Protein AF-A0A966W1W7-F1 (afdb_monomer_lite)

Foldseek 3Di:
DFDADPVPRDTDDDDDQDPADWQEKDDQQPAQWIWTWGQQQKIFIPGLQDSPDTLDIDHDNPGGFNYWDADNNRQWIWTHDPPRDIDIDGCNVRHDDDPDRDRPPDD

Secondary structure (DSSP, 8-state):
-EEE-TTT--EEEE----SS-EEEEEE-SSSSEEEEEETTS-EEEEETTB-SS-SEEE----S-EEEEEE-TTSSEEEEEETTS-EEEEE-TT--PPPTTSPP----

Radius of gyration: 13.92 Å; chains: 1; bounding box: 42×23×29 Å

pLDDT: mean 82.95, std 14.85, range [37.34, 97.5]

Sequence (107 aa):
MYVLRANDFSTGWVFRAHEADVGAVAFHPTQPIIATASVDGSVKLWTYRDLRRPLATFLGLGGAPVTLSFNPNGTLLFVDGQERTTRVFDVAHVRAPAAGAKPLDGR

Structure (mmCIF, N/CA/C/O backbone):
data_AF-A0A966W1W7-F1
#
_entry.id   AF-A0A966W1W7-F1
#
loop_
_atom_site.group_PDB
_atom_site.id
_atom_site.type_symbol
_atom_site.label_atom_id
_atom_site.label_alt_id
_atom_site.label_comp_id
_atom_site.label_asym_id
_atom_site.label_entity_id
_atom_site.label_seq_id
_atom_site.pdbx_PDB_ins_code
_atom_site.Cartn_x
_atom_site.Cartn_y
_atom_site.Cartn_z
_atom_site.occupancy
_atom_site.B_iso_or_equiv
_atom_site.auth_seq_id
_atom_site.auth_comp_id
_atom_site.auth_asym_id
_atom_site.auth_atom_id
_atom_site.pdbx_PDB_model_num
ATOM 1 N N . MET A 1 1 ? -8.699 -0.544 -9.704 1.00 61.94 1 MET A N 1
ATOM 2 C CA . MET A 1 1 ? -8.663 -1.426 -8.516 1.00 61.94 1 MET A CA 1
ATOM 3 C C . MET A 1 1 ? -10.095 -1.714 -8.090 1.00 61.94 1 MET A C 1
ATOM 5 O O . MET A 1 1 ? -10.897 -0.785 -8.101 1.00 61.94 1 MET A O 1
ATOM 9 N N . TYR A 1 2 ? -10.396 -2.963 -7.732 1.00 60.28 2 TYR A N 1
ATOM 10 C CA . TYR A 1 2 ? -11.699 -3.387 -7.212 1.00 60.28 2 TYR A CA 1
ATOM 11 C C . TYR A 1 2 ? -11.507 -3.918 -5.789 1.00 60.28 2 TYR A C 1
ATOM 13 O O . TYR A 1 2 ? -10.569 -4.676 -5.548 1.00 60.28 2 TYR A O 1
ATOM 21 N N . VAL A 1 3 ? -12.375 -3.536 -4.854 1.00 62.09 3 VAL A N 1
ATOM 22 C CA . VAL A 1 3 ? -12.483 -4.199 -3.544 1.00 62.09 3 VAL A CA 1
ATOM 23 C C . VAL A 1 3 ? -13.817 -4.924 -3.511 1.00 62.09 3 VAL A C 1
ATOM 25 O O . VAL A 1 3 ? -14.866 -4.284 -3.603 1.00 62.09 3 VAL A O 1
ATOM 28 N N . LEU A 1 4 ? -13.778 -6.249 -3.400 1.00 62.16 4 LEU A N 1
ATOM 29 C CA . LEU A 1 4 ? -14.981 -7.062 -3.258 1.00 62.16 4 LEU A CA 1
ATOM 30 C C . LEU A 1 4 ? -15.464 -7.029 -1.811 1.00 62.16 4 LEU A C 1
ATOM 32 O O . LEU A 1 4 ? -14.666 -6.994 -0.871 1.00 62.16 4 LEU A O 1
ATOM 36 N N . ARG A 1 5 ? -16.779 -7.067 -1.624 1.00 59.88 5 ARG A N 1
ATOM 37 C CA . ARG A 1 5 ? -17.353 -7.348 -0.311 1.00 59.88 5 ARG A CA 1
ATOM 38 C C . ARG A 1 5 ? -17.250 -8.847 -0.055 1.00 59.88 5 ARG A C 1
ATOM 40 O O . ARG A 1 5 ? -17.757 -9.648 -0.831 1.00 59.88 5 ARG A O 1
ATOM 47 N N . ALA A 1 6 ? -16.615 -9.222 1.052 1.00 56.31 6 ALA A N 1
ATOM 48 C CA . ALA A 1 6 ? -16.411 -10.628 1.408 1.00 56.31 6 ALA A CA 1
ATOM 49 C C . ALA A 1 6 ? -17.727 -11.403 1.616 1.00 56.31 6 ALA A C 1
ATOM 51 O O . ALA A 1 6 ? -17.746 -12.620 1.477 1.00 56.31 6 ALA A O 1
ATOM 52 N N . ASN A 1 7 ? -18.821 -10.705 1.931 1.00 61.97 7 ASN A N 1
ATOM 53 C CA . ASN A 1 7 ? -20.088 -11.339 2.292 1.00 61.97 7 ASN A CA 1
ATOM 54 C C . ASN A 1 7 ? -20.937 -11.766 1.088 1.00 61.97 7 ASN A C 1
ATOM 56 O O . ASN A 1 7 ? -21.771 -12.651 1.233 1.00 61.97 7 ASN A O 1
ATOM 60 N N . ASP A 1 8 ? -20.765 -11.137 -0.073 1.00 68.56 8 ASP A N 1
ATOM 61 C CA . ASP A 1 8 ? -21.613 -11.387 -1.247 1.00 68.56 8 ASP A CA 1
ATOM 62 C C . ASP A 1 8 ? -20.839 -11.384 -2.574 1.00 68.56 8 ASP A C 1
ATOM 64 O O . ASP A 1 8 ? -21.444 -11.502 -3.637 1.00 68.56 8 ASP A O 1
ATOM 68 N N . PHE A 1 9 ? -19.508 -11.242 -2.527 1.00 65.88 9 PHE A N 1
ATOM 69 C CA . PHE A 1 9 ? -18.622 -11.100 -3.688 1.00 65.88 9 PHE A CA 1
ATOM 70 C C . PHE A 1 9 ? -19.044 -9.988 -4.658 1.00 65.88 9 PHE A C 1
ATOM 72 O O . PHE A 1 9 ? -18.533 -9.903 -5.777 1.00 65.88 9 PHE A O 1
ATOM 79 N N . SER A 1 10 ? -19.942 -9.098 -4.224 1.00 69.81 10 SER A N 1
ATOM 80 C CA . SER A 1 10 ? -20.319 -7.931 -4.993 1.00 69.81 10 SER A CA 1
ATOM 81 C C . SER A 1 10 ? -19.146 -6.964 -5.023 1.00 69.81 10 SER A C 1
ATOM 83 O O . SER A 1 10 ? -18.318 -6.881 -4.102 1.00 69.81 10 SER A O 1
ATOM 85 N N . THR A 1 11 ? -19.056 -6.220 -6.118 1.00 65.38 11 THR A N 1
ATOM 86 C CA . THR A 1 11 ? -18.064 -5.160 -6.216 1.00 65.38 11 THR A CA 1
ATOM 87 C C . THR A 1 11 ? -18.440 -4.068 -5.219 1.00 65.38 11 THR A C 1
ATOM 89 O O . THR A 1 11 ? -19.469 -3.419 -5.368 1.00 65.38 11 THR A O 1
ATOM 92 N N . GLY A 1 12 ? -17.624 -3.888 -4.179 1.00 74.31 12 GLY A N 1
ATOM 93 C CA . GLY A 1 12 ? -17.848 -2.874 -3.157 1.00 74.31 12 GLY A CA 1
ATOM 94 C C . GLY A 1 12 ? -17.412 -1.498 -3.640 1.00 74.31 12 GLY A C 1
ATOM 95 O O . GLY A 1 12 ? -18.237 -0.609 -3.811 1.00 74.31 12 GLY A O 1
ATOM 96 N N . TRP A 1 13 ? -16.107 -1.331 -3.867 1.00 72.44 13 TRP A N 1
ATOM 97 C CA . TRP A 1 13 ? -15.512 -0.054 -4.268 1.00 72.44 13 TRP A CA 1
ATOM 98 C C . TRP A 1 13 ? -14.749 -0.195 -5.584 1.00 72.44 13 TRP A C 1
ATOM 100 O O . TRP A 1 13 ? -13.895 -1.077 -5.713 1.00 72.44 13 TRP A O 1
ATOM 110 N N . VAL A 1 14 ? -15.017 0.711 -6.529 1.00 80.62 14 VAL A N 1
ATOM 111 C CA . VAL A 1 14 ? -14.243 0.888 -7.766 1.00 80.62 14 VAL A CA 1
ATOM 112 C C . VAL A 1 14 ? -13.862 2.347 -7.893 1.00 80.62 14 VAL A C 1
ATOM 114 O O . VAL A 1 14 ? -14.710 3.229 -7.785 1.00 80.62 14 VAL A O 1
ATOM 117 N N . PHE A 1 15 ? -12.583 2.607 -8.128 1.00 85.88 15 PHE A N 1
ATOM 118 C CA . PHE A 1 15 ? -12.100 3.959 -8.363 1.00 85.88 15 PHE A CA 1
ATOM 119 C C . PHE A 1 15 ? -10.863 3.950 -9.261 1.00 85.88 15 PHE A C 1
ATOM 121 O O . PHE A 1 15 ? -10.101 2.973 -9.317 1.00 85.88 15 PHE A O 1
ATOM 128 N N . ARG A 1 16 ? -10.673 5.061 -9.978 1.00 89.38 16 ARG A N 1
ATOM 129 C CA . ARG A 1 16 ? -9.498 5.305 -10.815 1.00 89.38 16 ARG A CA 1
ATOM 130 C C . ARG A 1 16 ? -8.357 5.806 -9.932 1.00 89.38 16 ARG A C 1
ATOM 132 O O . ARG A 1 16 ? -8.245 6.995 -9.666 1.00 89.38 16 ARG A O 1
ATOM 139 N N . ALA A 1 17 ? -7.550 4.870 -9.441 1.00 90.88 17 ALA A N 1
ATOM 140 C CA . ALA A 1 17 ? -6.435 5.170 -8.545 1.00 90.88 17 ALA A CA 1
ATOM 141 C C . ALA A 1 17 ? -5.231 5.799 -9.276 1.00 90.88 17 ALA A C 1
ATOM 143 O O . ALA A 1 17 ? -4.520 6.626 -8.708 1.00 90.88 17 ALA A O 1
ATOM 144 N N . HIS A 1 18 ? -4.998 5.397 -10.525 1.00 92.56 18 HIS A N 1
ATOM 145 C CA . HIS A 1 18 ? -3.759 5.645 -11.260 1.00 92.56 18 HIS A CA 1
ATOM 146 C C . HIS A 1 18 ? -4.023 5.897 -12.750 1.00 92.56 18 HIS A C 1
ATOM 148 O O . HIS A 1 18 ? -5.109 5.591 -13.251 1.00 92.56 18 HIS A O 1
ATOM 154 N N . GLU A 1 19 ? -3.030 6.464 -13.441 1.00 92.31 19 GLU A N 1
ATOM 155 C CA . GLU A 1 19 ? -3.095 6.759 -14.884 1.00 92.31 19 GLU A CA 1
ATOM 156 C C . GLU A 1 19 ? -2.618 5.584 -15.754 1.00 92.31 19 GLU A C 1
ATOM 158 O O . GLU A 1 19 ? -2.827 5.591 -16.965 1.00 92.31 19 GLU A O 1
ATOM 163 N N . ALA A 1 20 ? -2.022 4.564 -15.134 1.00 91.56 20 ALA A N 1
ATOM 164 C CA . ALA A 1 20 ? -1.611 3.312 -15.759 1.00 91.56 20 ALA A CA 1
ATOM 165 C C . ALA A 1 20 ? -2.009 2.111 -14.883 1.00 91.56 20 ALA A C 1
ATOM 167 O O . ALA A 1 20 ? -2.667 2.264 -13.845 1.00 91.56 20 ALA A O 1
ATOM 168 N N . ASP A 1 21 ? -1.617 0.914 -15.318 1.00 89.81 21 ASP A N 1
ATOM 169 C CA . ASP A 1 21 ? -1.957 -0.340 -14.655 1.00 89.81 21 ASP A CA 1
ATOM 170 C C . ASP A 1 21 ? -1.480 -0.372 -13.201 1.00 89.81 21 ASP A C 1
ATOM 172 O O . ASP A 1 21 ? -0.328 -0.071 -12.878 1.00 89.81 21 ASP A O 1
ATOM 176 N N . VAL A 1 22 ? -2.390 -0.787 -12.318 1.00 90.94 22 VAL A N 1
ATOM 177 C CA . VAL A 1 22 ? -2.096 -1.023 -10.903 1.00 90.94 22 VAL A CA 1
ATOM 178 C C . VAL A 1 22 ? -1.527 -2.431 -10.766 1.00 90.94 22 VAL A C 1
ATOM 180 O O . VAL A 1 22 ? -2.251 -3.404 -10.965 1.00 90.94 22 VAL A O 1
ATOM 183 N N . GLY A 1 23 ? -0.245 -2.530 -10.419 1.00 89.88 23 GLY A N 1
ATOM 184 C CA . GLY A 1 23 ? 0.472 -3.804 -10.301 1.00 89.88 23 GLY A CA 1
ATOM 185 C C . GLY A 1 23 ? 0.450 -4.404 -8.896 1.00 89.88 23 GLY A C 1
ATOM 186 O O . GLY A 1 23 ? 0.546 -5.618 -8.749 1.00 89.88 23 GLY A O 1
ATOM 187 N N . ALA A 1 24 ? 0.290 -3.575 -7.858 1.00 91.69 24 ALA A N 1
ATOM 188 C CA . ALA A 1 24 ? 0.324 -4.034 -6.472 1.00 91.69 24 ALA A CA 1
ATOM 189 C C . ALA A 1 24 ? -0.625 -3.248 -5.559 1.00 91.69 24 ALA A C 1
ATOM 191 O O . ALA A 1 24 ? -0.906 -2.063 -5.768 1.00 91.69 24 ALA A O 1
ATOM 192 N N . VAL A 1 25 ? -1.080 -3.925 -4.505 1.00 93.94 25 VAL A N 1
ATOM 193 C CA . VAL A 1 25 ? -1.897 -3.368 -3.426 1.00 93.94 25 VAL A CA 1
ATOM 194 C C . VAL A 1 25 ? -1.440 -3.934 -2.083 1.00 93.94 25 VAL A C 1
ATOM 196 O O . VAL A 1 25 ? -1.118 -5.115 -1.991 1.00 93.94 25 VAL A O 1
ATOM 199 N N . ALA A 1 26 ? -1.455 -3.113 -1.034 1.00 95.38 26 ALA A N 1
ATOM 200 C CA . ALA A 1 26 ? -1.280 -3.567 0.342 1.00 95.38 26 ALA A CA 1
ATOM 201 C C . ALA A 1 26 ? -2.264 -2.868 1.287 1.00 95.38 26 ALA A C 1
ATOM 203 O O . ALA A 1 26 ? -2.522 -1.670 1.160 1.00 95.38 26 ALA A O 1
ATOM 204 N N . PHE A 1 27 ? -2.788 -3.609 2.262 1.00 94.50 27 PHE A N 1
ATOM 205 C CA . PHE A 1 27 ? -3.586 -3.049 3.350 1.00 94.50 27 PHE A CA 1
ATOM 206 C C . PHE A 1 27 ? -2.678 -2.714 4.527 1.00 94.50 27 PHE A C 1
ATOM 208 O O . PHE A 1 27 ? -1.828 -3.517 4.912 1.00 94.50 27 PHE A O 1
ATOM 215 N N . HIS A 1 28 ? -2.873 -1.536 5.114 1.00 95.19 28 HIS A N 1
ATOM 216 C CA . HIS A 1 28 ? -2.231 -1.212 6.379 1.00 95.19 28 HIS A CA 1
ATOM 217 C C . HIS A 1 28 ? -2.754 -2.172 7.471 1.00 95.19 28 HIS A C 1
ATOM 219 O O . HIS A 1 28 ? -3.956 -2.435 7.515 1.00 95.19 28 HIS A O 1
ATOM 225 N N . PRO A 1 29 ? -1.902 -2.658 8.397 1.00 94.94 29 PRO A N 1
ATOM 226 C CA . PRO A 1 29 ? -2.282 -3.687 9.372 1.00 94.94 29 PRO A CA 1
ATOM 227 C C . PRO A 1 29 ? -3.417 -3.285 10.331 1.00 94.94 29 PRO A C 1
ATOM 229 O O . PRO A 1 29 ? -4.225 -4.129 10.701 1.00 94.94 29 PRO A O 1
ATOM 232 N N . THR A 1 30 ? -3.490 -2.014 10.752 1.00 90.31 30 THR A N 1
ATOM 233 C CA . THR A 1 30 ? -4.485 -1.554 11.749 1.00 90.31 30 THR A CA 1
ATOM 234 C C . THR A 1 30 ? -5.331 -0.336 11.354 1.00 90.31 30 THR A C 1
ATOM 236 O O . THR A 1 30 ? -6.407 -0.128 11.911 1.00 90.31 30 THR A O 1
ATOM 239 N N . GLN A 1 31 ? -4.871 0.499 10.423 1.00 92.06 31 GLN A N 1
ATOM 240 C CA . GLN A 1 31 ? -5.546 1.724 9.996 1.00 92.06 31 GLN A CA 1
ATOM 241 C C . GLN A 1 31 ? -6.345 1.488 8.711 1.00 92.06 31 GLN A C 1
ATOM 243 O O . GLN A 1 31 ? -6.012 0.584 7.946 1.00 92.06 31 GLN A O 1
ATOM 248 N N . PRO A 1 32 ? -7.364 2.317 8.413 1.00 92.25 32 PRO A N 1
ATOM 249 C CA . PRO A 1 32 ? -8.189 2.168 7.219 1.00 92.25 32 PRO A CA 1
ATOM 250 C C . PRO A 1 32 ? -7.482 2.646 5.939 1.00 92.25 32 PRO A C 1
ATOM 252 O O . PRO A 1 32 ? -8.069 3.379 5.147 1.00 92.25 32 PRO A O 1
ATOM 255 N N . ILE A 1 33 ? -6.211 2.279 5.766 1.00 93.81 33 ILE A N 1
ATOM 256 C CA . ILE A 1 33 ? -5.323 2.750 4.706 1.00 93.81 33 ILE A CA 1
ATOM 257 C C . ILE A 1 33 ? -5.046 1.622 3.712 1.00 93.81 33 ILE A C 1
ATOM 259 O O . ILE A 1 33 ? -4.795 0.479 4.098 1.00 93.81 33 ILE A O 1
ATOM 263 N N . ILE A 1 34 ? -5.057 1.970 2.429 1.00 94.25 34 ILE A N 1
ATOM 264 C CA . ILE A 1 34 ? -4.672 1.102 1.317 1.00 94.25 34 ILE A CA 1
ATOM 265 C C . ILE A 1 34 ? -3.514 1.773 0.584 1.00 94.25 34 ILE A C 1
ATOM 267 O O . ILE A 1 34 ? -3.596 2.955 0.255 1.00 94.25 34 ILE A O 1
ATOM 271 N N . ALA A 1 35 ? -2.456 1.022 0.306 1.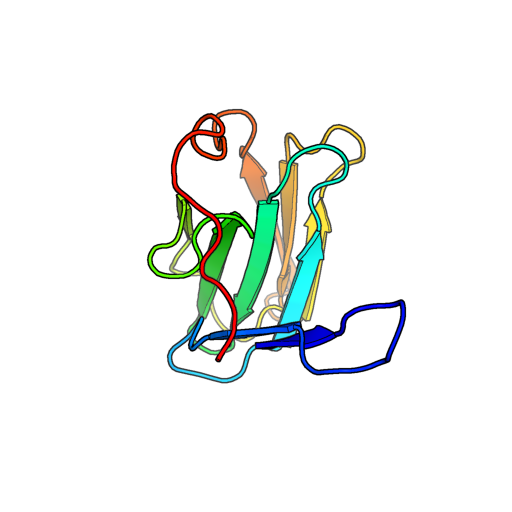00 95.75 35 ALA A N 1
ATOM 272 C CA . ALA A 1 35 ? -1.394 1.421 -0.603 1.00 95.75 35 ALA A CA 1
ATOM 273 C C . ALA A 1 35 ? -1.628 0.788 -1.978 1.00 95.75 35 ALA A C 1
ATOM 275 O O . ALA A 1 35 ? -1.940 -0.400 -2.060 1.00 95.75 35 ALA A O 1
ATOM 276 N N . THR A 1 36 ? -1.465 1.563 -3.047 1.00 94.56 36 THR A N 1
ATOM 277 C CA . THR A 1 36 ? -1.519 1.088 -4.436 1.00 94.56 36 THR A CA 1
ATOM 278 C C . THR A 1 36 ? -0.265 1.516 -5.179 1.00 94.56 36 THR A C 1
ATOM 280 O O . THR A 1 36 ? 0.207 2.636 -4.988 1.00 94.56 36 THR A O 1
ATOM 283 N N . ALA A 1 37 ? 0.267 0.634 -6.020 1.00 93.38 37 ALA A N 1
ATOM 284 C CA . ALA A 1 37 ? 1.449 0.893 -6.832 1.00 93.38 37 ALA A CA 1
ATOM 285 C C . ALA A 1 37 ? 1.130 0.685 -8.313 1.00 93.38 37 ALA A C 1
ATOM 287 O O . ALA A 1 37 ? 0.411 -0.254 -8.666 1.00 93.38 37 ALA A O 1
ATOM 288 N N . SER A 1 38 ? 1.663 1.552 -9.168 1.00 91.75 38 SER A N 1
ATOM 289 C CA . SER A 1 38 ? 1.318 1.593 -10.588 1.00 91.75 38 SER A CA 1
ATOM 290 C C . SER A 1 38 ? 2.541 1.683 -11.486 1.00 91.75 38 SER A C 1
ATOM 292 O O . SER A 1 38 ? 3.582 2.221 -11.106 1.00 91.75 38 SER A O 1
ATOM 294 N N . VAL A 1 39 ? 2.374 1.193 -12.715 1.00 90.69 39 VAL A N 1
ATOM 295 C CA . VAL A 1 39 ? 3.336 1.343 -13.817 1.00 90.69 39 VAL A CA 1
ATOM 296 C C . VAL A 1 39 ? 3.582 2.821 -14.163 1.00 90.69 39 VAL A C 1
ATOM 298 O O . VAL A 1 39 ? 4.616 3.149 -14.735 1.00 90.69 39 VAL A O 1
ATOM 301 N N . ASP A 1 40 ? 2.702 3.737 -13.738 1.00 90.88 40 ASP A N 1
ATOM 302 C CA . ASP A 1 40 ? 2.917 5.191 -13.841 1.00 90.88 40 ASP A CA 1
ATOM 303 C C . ASP A 1 40 ? 4.069 5.720 -12.956 1.00 90.88 40 ASP A C 1
ATOM 305 O O . ASP A 1 40 ? 4.341 6.922 -12.941 1.00 90.88 40 ASP A O 1
ATOM 309 N N . GLY A 1 41 ? 4.758 4.840 -12.219 1.00 89.75 41 GLY A N 1
ATOM 310 C CA . GLY A 1 41 ? 5.910 5.177 -11.387 1.00 89.75 41 GLY A CA 1
ATOM 311 C C . GLY A 1 41 ? 5.531 5.837 -10.062 1.00 89.75 41 GLY A C 1
ATOM 312 O O . GLY A 1 41 ? 6.395 6.437 -9.409 1.00 89.75 41 GLY A O 1
ATOM 313 N N . SER A 1 42 ? 4.256 5.749 -9.667 1.00 92.44 42 SER A N 1
ATOM 314 C CA . SER A 1 42 ? 3.758 6.269 -8.400 1.00 92.44 42 SER A CA 1
ATOM 315 C C . SER A 1 42 ? 3.244 5.185 -7.456 1.00 92.44 42 SER A C 1
ATOM 317 O O . SER A 1 42 ? 2.697 4.153 -7.857 1.00 92.44 42 SER A O 1
ATOM 319 N N . VAL A 1 43 ? 3.382 5.470 -6.162 1.00 94.56 43 VAL A N 1
ATOM 320 C CA . VAL A 1 43 ? 2.674 4.773 -5.086 1.00 94.56 43 VAL A CA 1
ATOM 321 C C . VAL A 1 43 ? 1.754 5.768 -4.405 1.00 94.56 43 VAL A C 1
ATOM 323 O O . VAL A 1 43 ? 2.162 6.883 -4.076 1.00 94.56 43 VAL A O 1
ATOM 326 N N . LYS A 1 44 ? 0.499 5.381 -4.195 1.00 95.56 44 LYS A N 1
ATOM 327 C CA . LYS A 1 44 ? -0.516 6.228 -3.568 1.00 95.56 44 LYS A CA 1
ATOM 328 C C . LYS A 1 44 ? -1.077 5.553 -2.328 1.00 95.56 44 LYS A C 1
ATOM 330 O O . LYS A 1 44 ? -1.328 4.351 -2.325 1.00 95.56 44 LYS A O 1
ATOM 335 N N . LEU A 1 45 ? -1.273 6.349 -1.282 1.00 96.19 45 LEU A N 1
ATOM 336 C CA . LEU A 1 45 ? -1.971 5.935 -0.072 1.00 96.19 45 LEU A CA 1
ATOM 337 C C . LEU A 1 45 ? -3.380 6.497 -0.088 1.00 96.19 45 LEU A C 1
ATOM 339 O O . LEU A 1 45 ? -3.578 7.675 -0.369 1.00 96.19 45 LEU A O 1
ATOM 343 N N . TRP A 1 46 ? -4.345 5.667 0.267 1.00 94.94 46 TRP A N 1
ATOM 344 C CA . TRP A 1 46 ? -5.765 5.987 0.262 1.00 94.94 46 TRP A CA 1
ATOM 345 C C . TRP A 1 46 ? -6.374 5.617 1.593 1.00 94.94 46 TRP A C 1
ATOM 347 O O . TRP A 1 46 ? -5.875 4.727 2.274 1.00 94.94 46 TRP A O 1
ATOM 357 N N . THR A 1 47 ? -7.498 6.237 1.925 1.00 91.88 47 THR A N 1
ATOM 358 C CA . THR A 1 47 ? -8.395 5.713 2.950 1.00 91.88 47 THR A CA 1
ATOM 359 C C . THR A 1 47 ? -9.597 5.075 2.272 1.00 91.88 47 THR A C 1
ATOM 361 O O . THR A 1 47 ? -10.176 5.675 1.371 1.00 91.88 47 THR A O 1
ATOM 364 N N . TYR A 1 48 ? -10.050 3.901 2.720 1.00 84.31 48 TYR A N 1
ATOM 365 C CA . TYR A 1 48 ? -11.302 3.340 2.186 1.00 84.31 48 TYR A CA 1
ATOM 366 C C . TYR A 1 48 ? -12.550 4.145 2.603 1.00 84.31 48 TYR A C 1
ATOM 368 O O . TYR A 1 48 ? -13.658 3.821 2.188 1.00 84.31 48 TYR A O 1
ATOM 376 N N . ARG A 1 49 ? -12.386 5.200 3.419 1.00 84.88 49 ARG A N 1
ATOM 377 C CA . ARG A 1 49 ? -13.439 6.179 3.742 1.00 84.88 49 ARG A CA 1
ATOM 378 C C . ARG A 1 49 ? -13.579 7.287 2.692 1.00 84.88 49 ARG A C 1
ATOM 380 O O . ARG A 1 49 ? -14.639 7.893 2.609 1.00 84.88 49 ARG A O 1
ATOM 387 N N . ASP A 1 50 ? -12.525 7.562 1.926 1.00 85.75 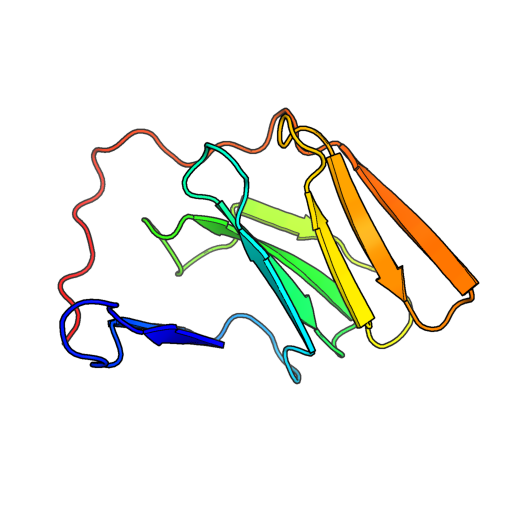50 ASP A N 1
ATOM 388 C CA . ASP A 1 50 ? -12.500 8.571 0.864 1.00 85.75 50 ASP A CA 1
ATOM 389 C C . ASP A 1 50 ? -11.459 8.187 -0.197 1.00 85.75 50 ASP A C 1
ATOM 391 O O . ASP A 1 50 ? -10.251 8.334 -0.008 1.00 85.75 50 ASP A O 1
ATOM 395 N N . LEU A 1 51 ? -11.956 7.693 -1.330 1.00 88.44 51 LEU A N 1
ATOM 396 C CA . LEU A 1 51 ? -11.149 7.273 -2.476 1.00 88.44 51 LEU A CA 1
ATOM 397 C C . LEU A 1 51 ? -11.034 8.372 -3.546 1.00 88.44 51 LEU A C 1
ATOM 399 O O . LEU A 1 51 ? -10.477 8.132 -4.614 1.00 88.44 51 LEU A O 1
ATOM 403 N N . ARG A 1 52 ? -11.565 9.580 -3.295 1.00 86.31 52 ARG A N 1
ATOM 404 C CA . ARG A 1 52 ? -11.512 10.694 -4.258 1.00 86.31 52 ARG A CA 1
ATOM 405 C C . ARG A 1 52 ? -10.131 11.322 -4.323 1.00 86.31 52 ARG A C 1
ATOM 407 O O . ARG A 1 52 ? -9.763 11.881 -5.354 1.00 86.31 52 ARG A O 1
ATOM 414 N N . ARG A 1 53 ? -9.397 11.299 -3.208 1.00 89.50 53 ARG A N 1
ATOM 415 C CA . ARG A 1 53 ? -8.080 11.923 -3.083 1.00 89.50 53 ARG A CA 1
ATOM 416 C C . ARG A 1 53 ? -7.140 11.017 -2.294 1.00 89.50 53 ARG A C 1
ATOM 418 O O . ARG A 1 53 ? -7.542 10.496 -1.255 1.00 89.50 53 ARG A O 1
ATOM 425 N N . PRO A 1 54 ? -5.891 10.846 -2.749 1.00 94.50 54 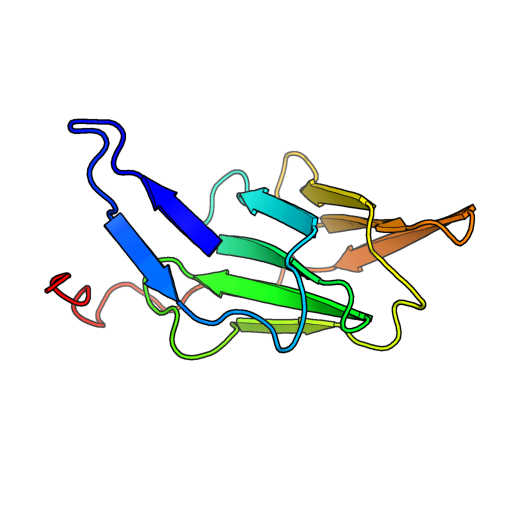PRO A N 1
ATOM 426 C CA . PRO A 1 54 ? -4.910 10.110 -1.976 1.00 94.50 54 PRO A CA 1
ATOM 427 C C . PRO A 1 54 ? -4.511 10.910 -0.728 1.00 94.50 54 PRO A C 1
ATOM 429 O O . PRO A 1 54 ? -4.394 12.134 -0.771 1.00 94.50 54 PRO A O 1
ATOM 432 N N . LEU A 1 55 ? -4.250 10.202 0.369 1.00 95.88 55 LEU A N 1
ATOM 433 C CA . LEU A 1 55 ? -3.629 10.737 1.583 1.00 95.88 55 LEU A CA 1
ATOM 434 C C . LEU A 1 55 ? -2.172 11.146 1.329 1.00 95.88 55 LEU A C 1
ATOM 436 O O . LEU A 1 55 ? -1.690 12.115 1.904 1.00 95.88 55 LEU A O 1
ATOM 440 N N . ALA A 1 56 ? -1.474 10.395 0.474 1.00 95.69 56 ALA A N 1
ATOM 441 C CA . ALA A 1 56 ? -0.104 10.670 0.062 1.00 95.69 56 ALA A CA 1
ATOM 442 C C . ALA A 1 56 ? 0.160 10.113 -1.342 1.00 95.69 56 ALA A C 1
ATOM 444 O O . ALA A 1 56 ? -0.467 9.140 -1.766 1.00 95.69 56 ALA A O 1
ATOM 445 N N . THR A 1 57 ? 1.098 10.723 -2.065 1.00 95.31 57 THR A N 1
ATOM 446 C CA . THR A 1 57 ? 1.610 10.221 -3.347 1.00 95.31 57 THR A CA 1
ATOM 447 C C . THR A 1 57 ? 3.135 10.257 -3.316 1.00 95.31 57 THR A C 1
ATOM 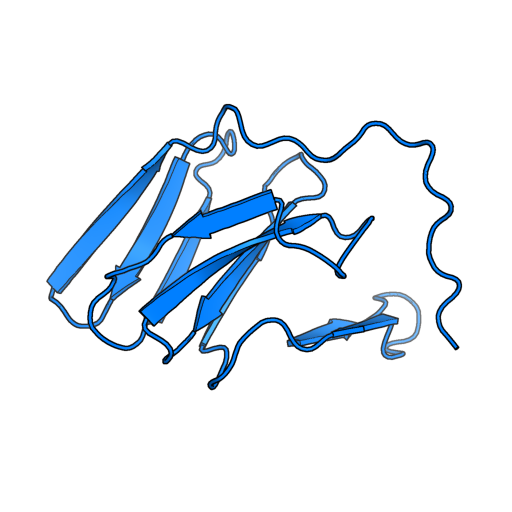449 O O . THR A 1 57 ? 3.717 11.312 -3.080 1.00 95.31 57 THR A O 1
ATOM 452 N N . PHE A 1 58 ? 3.769 9.120 -3.583 1.00 93.44 58 PHE A N 1
ATOM 453 C CA . PHE A 1 58 ? 5.211 8.978 -3.757 1.00 93.44 58 PHE A CA 1
ATOM 454 C C . PHE A 1 58 ? 5.518 8.836 -5.248 1.00 93.44 58 PHE A C 1
ATOM 456 O O . PHE A 1 58 ? 4.859 8.058 -5.937 1.00 93.44 58 PHE A O 1
ATOM 463 N N . LEU A 1 59 ? 6.491 9.602 -5.746 1.00 91.12 59 LEU A N 1
ATOM 464 C CA . LEU A 1 59 ? 6.840 9.702 -7.168 1.00 91.12 59 LEU A CA 1
ATOM 465 C C . LEU A 1 59 ? 8.302 9.311 -7.417 1.00 91.12 59 LEU A C 1
ATOM 467 O O . LEU A 1 59 ? 9.096 9.182 -6.485 1.00 91.12 59 LEU A O 1
ATOM 471 N N . GLY A 1 60 ? 8.662 9.172 -8.695 1.00 82.00 60 GLY A N 1
ATOM 472 C CA . GLY A 1 60 ? 10.045 8.945 -9.121 1.00 82.00 60 GLY A CA 1
ATOM 473 C C . GLY A 1 60 ? 10.545 7.535 -8.816 1.00 82.00 60 GLY A C 1
ATOM 474 O O . GLY A 1 60 ? 11.732 7.359 -8.538 1.00 82.00 60 GLY A O 1
ATOM 475 N N . LEU A 1 61 ? 9.646 6.542 -8.807 1.00 80.50 61 LEU A N 1
ATOM 476 C CA . LEU A 1 61 ? 9.970 5.162 -8.441 1.00 80.50 61 LEU A CA 1
ATOM 477 C C . LEU A 1 61 ? 10.702 4.368 -9.527 1.00 80.50 61 LEU A C 1
ATOM 479 O O . LEU A 1 61 ? 11.281 3.353 -9.170 1.00 80.50 61 LEU A O 1
ATOM 483 N N . GLY A 1 62 ? 10.759 4.854 -10.775 1.00 70.94 62 GLY A N 1
ATOM 484 C CA . GLY A 1 62 ? 11.509 4.209 -11.862 1.00 70.94 62 GLY A CA 1
ATOM 485 C C . GLY A 1 62 ? 10.965 2.814 -12.186 1.00 70.94 62 GLY A C 1
ATOM 486 O O . GLY A 1 62 ? 11.329 1.823 -11.564 1.00 70.94 62 GLY A O 1
ATOM 487 N N . GLY A 1 63 ? 10.038 2.729 -13.140 1.00 67.62 63 GLY A N 1
ATOM 488 C CA . GLY A 1 63 ? 9.479 1.449 -13.580 1.00 67.62 63 GLY A CA 1
ATOM 489 C C . GLY A 1 63 ? 8.358 0.885 -12.700 1.00 67.62 63 GLY A C 1
ATOM 490 O O . GLY A 1 63 ? 7.832 1.549 -11.807 1.00 67.62 63 GLY A O 1
ATOM 491 N N 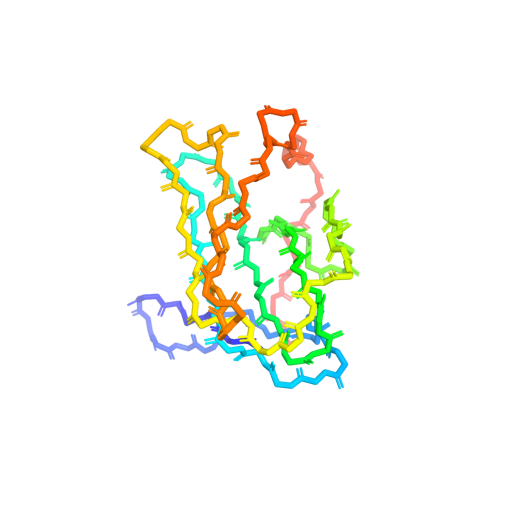. ALA A 1 64 ? 7.947 -0.345 -13.025 1.00 70.62 64 ALA A N 1
ATOM 492 C CA . ALA A 1 64 ? 6.805 -1.012 -12.414 1.00 70.62 64 ALA A CA 1
ATOM 493 C C . ALA A 1 64 ? 7.166 -1.557 -11.015 1.00 70.62 64 ALA A C 1
ATOM 495 O O . ALA A 1 64 ? 7.992 -2.475 -10.917 1.00 70.62 64 ALA A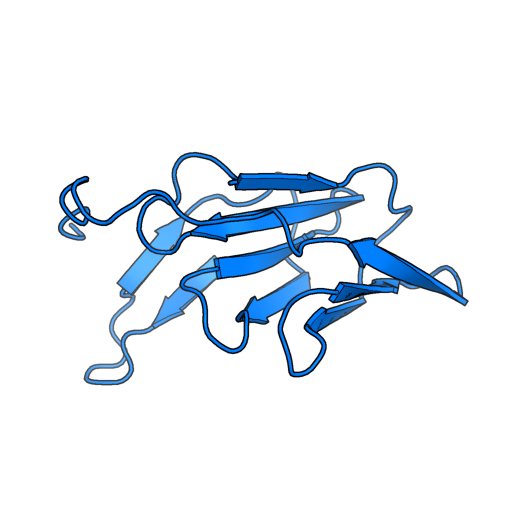 O 1
ATOM 496 N N . PRO A 1 65 ? 6.566 -1.033 -9.931 1.00 64.69 65 PRO A N 1
ATOM 497 C CA . PRO A 1 65 ? 6.661 -1.653 -8.615 1.00 64.69 65 PRO A CA 1
ATOM 498 C C . PRO A 1 65 ? 6.015 -3.040 -8.669 1.00 64.69 65 PRO A C 1
ATOM 500 O O . PRO A 1 65 ? 4.910 -3.203 -9.187 1.00 64.69 65 PRO A O 1
ATOM 503 N N . VAL A 1 66 ? 6.720 -4.042 -8.152 1.00 76.44 66 VAL A N 1
ATOM 504 C CA . VAL A 1 66 ? 6.297 -5.446 -8.206 1.00 76.44 66 VAL A CA 1
ATOM 505 C C . VAL A 1 66 ? 5.503 -5.803 -6.955 1.00 76.44 66 VAL A C 1
ATOM 507 O O . VAL A 1 66 ? 4.520 -6.536 -7.036 1.00 76.44 66 VAL A O 1
ATOM 510 N N . THR A 1 67 ? 5.894 -5.256 -5.800 1.00 88.50 67 THR A N 1
ATOM 511 C CA . THR A 1 67 ? 5.269 -5.572 -4.513 1.00 88.50 67 THR A CA 1
ATOM 512 C C . THR A 1 67 ? 5.183 -4.363 -3.591 1.00 88.50 67 THR A C 1
ATOM 514 O O . THR A 1 67 ? 6.003 -3.444 -3.630 1.00 88.50 67 THR A O 1
ATOM 517 N N . LEU A 1 68 ? 4.160 -4.388 -2.736 1.00 95.00 68 LEU A N 1
ATOM 518 C CA . LEU A 1 68 ? 3.980 -3.477 -1.613 1.00 95.00 68 LEU A CA 1
ATOM 519 C C . LEU A 1 68 ? 3.831 -4.291 -0.334 1.00 95.00 68 LEU A C 1
ATOM 521 O O . LEU A 1 68 ? 3.075 -5.263 -0.310 1.00 95.00 68 LEU A O 1
ATOM 525 N N . SER A 1 69 ? 4.477 -3.862 0.748 1.00 96.44 69 SER A N 1
ATOM 526 C CA . SER A 1 69 ? 4.207 -4.423 2.072 1.00 96.44 69 SER A CA 1
ATOM 527 C C . SER A 1 69 ? 4.353 -3.381 3.173 1.00 96.44 69 SER A C 1
ATOM 529 O O . SER A 1 69 ? 5.288 -2.584 3.184 1.00 96.44 69 SER A O 1
ATOM 531 N N . PHE A 1 70 ? 3.410 -3.380 4.112 1.00 97.50 70 PHE A N 1
ATOM 532 C CA . PHE A 1 70 ? 3.584 -2.659 5.365 1.00 97.50 70 PHE A CA 1
ATOM 533 C C . PHE A 1 70 ? 4.396 -3.518 6.332 1.00 97.50 70 PHE A C 1
ATOM 535 O O . PHE A 1 70 ? 4.223 -4.738 6.383 1.00 97.50 70 PHE A O 1
ATOM 542 N N . ASN A 1 71 ? 5.236 -2.887 7.148 1.00 97.00 71 ASN A N 1
ATOM 543 C CA . ASN A 1 71 ? 5.768 -3.563 8.326 1.00 97.00 71 ASN A CA 1
ATOM 544 C C . ASN A 1 71 ? 4.634 -3.846 9.348 1.00 97.00 71 ASN A C 1
ATOM 546 O O . ASN A 1 71 ? 3.564 -3.237 9.271 1.00 97.00 71 ASN A O 1
ATOM 550 N N . PRO A 1 72 ? 4.836 -4.740 10.336 1.00 96.44 72 PRO A N 1
ATOM 551 C CA . PRO A 1 72 ? 3.753 -5.192 11.219 1.00 96.44 72 PRO A CA 1
ATOM 552 C C . PRO A 1 72 ? 3.037 -4.087 12.008 1.00 96.44 72 PRO A C 1
ATOM 554 O O . PRO A 1 72 ? 1.848 -4.204 12.291 1.00 96.44 72 PRO A O 1
ATOM 557 N N . ASN A 1 73 ? 3.740 -3.005 12.357 1.00 95.38 73 ASN A N 1
ATOM 558 C CA . ASN A 1 73 ? 3.148 -1.863 13.061 1.00 95.38 73 ASN A CA 1
ATOM 559 C C . ASN A 1 73 ? 2.577 -0.788 12.107 1.00 95.38 73 ASN A C 1
ATOM 561 O O . ASN A 1 73 ? 1.947 0.160 12.573 1.00 95.38 73 ASN A O 1
ATOM 565 N N . GLY A 1 74 ? 2.774 -0.932 10.792 1.00 95.81 74 GLY A N 1
ATOM 566 C CA . GLY A 1 74 ? 2.259 -0.043 9.754 1.00 95.81 74 GLY A CA 1
ATOM 567 C C . GLY A 1 74 ? 2.973 1.304 9.621 1.00 95.81 74 GLY A C 1
ATOM 568 O O . GLY A 1 74 ? 2.478 2.176 8.915 1.00 95.81 74 GLY A O 1
ATOM 569 N N . THR A 1 75 ? 4.118 1.505 10.279 1.00 96.75 75 THR A N 1
ATOM 570 C CA . THR A 1 75 ? 4.870 2.768 10.199 1.00 96.75 75 THR A CA 1
ATOM 571 C C . THR A 1 75 ? 5.754 2.868 8.963 1.00 96.75 75 THR A C 1
ATOM 573 O O . THR A 1 75 ? 6.144 3.973 8.597 1.00 96.75 75 THR A O 1
ATOM 576 N N . LEU A 1 76 ? 6.084 1.738 8.334 1.00 97.31 76 LEU A N 1
ATOM 577 C CA . LEU A 1 76 ? 6.908 1.672 7.131 1.00 97.31 76 LEU A CA 1
ATOM 578 C C . LEU A 1 76 ? 6.151 0.985 5.999 1.00 97.31 76 LEU A C 1
ATOM 580 O O . LEU A 1 76 ? 5.497 -0.038 6.216 1.00 97.31 76 LEU A O 1
ATOM 584 N N . LEU A 1 77 ? 6.304 1.522 4.791 1.00 97.00 77 LEU A N 1
ATOM 585 C CA . LEU A 1 77 ? 5.887 0.885 3.546 1.00 97.00 77 LEU A CA 1
ATOM 586 C C . LEU A 1 77 ? 7.124 0.531 2.718 1.00 97.00 77 LEU A C 1
ATOM 588 O O . LEU A 1 77 ? 7.896 1.417 2.344 1.00 97.00 77 LEU A O 1
ATOM 592 N N . PHE A 1 78 ? 7.284 -0.754 2.414 1.00 95.25 78 PHE A N 1
ATOM 593 C CA . PHE A 1 78 ? 8.277 -1.262 1.477 1.00 95.25 78 PHE A CA 1
ATOM 594 C C . PHE A 1 78 ? 7.693 -1.292 0.070 1.00 95.25 78 PHE A C 1
ATOM 596 O O . PHE A 1 78 ? 6.561 -1.742 -0.139 1.00 95.25 78 PHE A O 1
ATOM 603 N N . VAL A 1 79 ? 8.486 -0.810 -0.881 1.00 92.69 79 VAL A N 1
ATOM 604 C CA . VAL A 1 79 ? 8.188 -0.837 -2.309 1.00 92.69 79 VAL A CA 1
ATOM 605 C C . VAL A 1 79 ? 9.364 -1.496 -3.006 1.00 92.69 79 VAL A C 1
ATOM 607 O O . VAL A 1 79 ? 10.453 -0.917 -3.066 1.00 92.69 79 VAL A O 1
ATOM 610 N N . ASP A 1 80 ? 9.138 -2.694 -3.533 1.00 86.81 80 ASP A N 1
ATOM 611 C CA . ASP A 1 80 ? 10.145 -3.423 -4.295 1.00 86.81 80 ASP A CA 1
ATOM 612 C C . ASP A 1 80 ? 9.827 -3.301 -5.782 1.00 86.81 80 ASP A C 1
ATOM 614 O O . ASP A 1 80 ? 8.696 -3.525 -6.224 1.00 86.81 80 ASP A O 1
ATOM 618 N N . GLY A 1 81 ? 10.829 -2.900 -6.558 1.00 78.56 81 GLY A N 1
ATOM 619 C CA . GLY A 1 81 ? 10.716 -2.703 -7.998 1.00 78.56 81 GLY A CA 1
ATOM 620 C C . GLY A 1 81 ? 11.718 -3.547 -8.775 1.00 78.56 81 GLY A C 1
ATOM 621 O O . GLY A 1 81 ? 12.579 -4.225 -8.217 1.00 78.56 81 GLY A O 1
ATOM 622 N N . GLN A 1 82 ? 11.636 -3.455 -10.099 1.00 74.75 82 GLN A N 1
ATOM 623 C CA . GLN A 1 82 ? 12.573 -4.116 -11.014 1.00 74.75 82 GLN A CA 1
ATOM 624 C C . GLN A 1 82 ? 14.004 -3.551 -10.922 1.00 74.75 82 GLN A C 1
ATOM 626 O O . GLN A 1 82 ? 14.960 -4.198 -11.344 1.00 74.75 82 GLN A O 1
ATOM 631 N N . GLU A 1 83 ? 14.186 -2.372 -10.321 1.00 74.88 83 GLU A N 1
ATOM 632 C CA . GLU A 1 83 ? 15.474 -1.666 -10.271 1.00 74.88 83 GLU A CA 1
ATOM 633 C C . GLU A 1 83 ? 16.429 -2.172 -9.179 1.00 74.88 83 GLU A C 1
ATOM 635 O O . GLU A 1 83 ? 17.322 -1.449 -8.739 1.00 74.88 83 GLU A O 1
ATOM 640 N N . ARG A 1 84 ? 16.254 -3.427 -8.733 1.00 78.94 84 ARG A N 1
ATOM 641 C CA . ARG A 1 84 ? 17.115 -4.128 -7.754 1.00 78.94 84 ARG A CA 1
ATOM 642 C C . ARG A 1 84 ? 17.299 -3.369 -6.435 1.00 78.94 84 ARG A C 1
ATOM 644 O O . ARG A 1 84 ? 18.239 -3.636 -5.689 1.00 78.94 84 ARG A O 1
ATOM 651 N N . THR A 1 85 ? 16.404 -2.430 -6.158 1.00 82.25 85 THR A N 1
ATOM 652 C CA . THR A 1 85 ? 16.383 -1.608 -4.957 1.00 82.25 85 THR A CA 1
ATOM 653 C C . THR A 1 85 ? 15.012 -1.714 -4.309 1.00 82.25 85 THR A C 1
ATOM 655 O O . THR A 1 85 ? 13.981 -1.720 -4.985 1.00 82.25 85 THR A O 1
ATOM 658 N N . THR A 1 86 ? 15.016 -1.784 -2.983 1.00 87.00 86 THR A N 1
ATOM 659 C CA . THR A 1 86 ? 13.817 -1.631 -2.162 1.00 87.00 86 THR A CA 1
ATOM 660 C C . THR A 1 86 ? 13.798 -0.210 -1.642 1.00 87.00 86 THR A C 1
ATOM 662 O O . THR A 1 86 ? 14.764 0.249 -1.027 1.00 87.00 86 THR A O 1
ATOM 665 N N . ARG A 1 87 ? 12.693 0.495 -1.867 1.00 90.25 87 ARG A N 1
ATOM 666 C CA . ARG A 1 87 ? 12.470 1.800 -1.250 1.00 90.25 87 ARG A CA 1
ATOM 667 C C . ARG A 1 87 ? 11.610 1.636 -0.013 1.00 90.25 87 ARG A C 1
ATOM 669 O O . ARG A 1 87 ? 10.649 0.870 -0.007 1.00 90.25 87 ARG A O 1
ATOM 676 N N . VAL A 1 88 ? 11.967 2.378 1.027 1.00 93.81 88 VAL A N 1
ATOM 677 C CA . VAL A 1 88 ? 11.266 2.371 2.308 1.00 93.81 88 VAL A CA 1
ATOM 678 C C . VAL A 1 88 ? 10.726 3.767 2.556 1.00 93.81 88 VAL A C 1
ATOM 680 O O . VAL A 1 88 ? 11.481 4.738 2.527 1.00 93.81 88 VAL A O 1
ATOM 683 N N . PHE A 1 89 ? 9.424 3.861 2.797 1.00 94.50 89 PHE A N 1
ATOM 684 C CA . PHE A 1 89 ? 8.756 5.114 3.124 1.00 94.50 89 PHE A CA 1
ATOM 685 C C . PHE A 1 89 ? 8.330 5.111 4.587 1.00 94.50 89 PHE A C 1
ATOM 687 O O . PHE A 1 89 ? 7.652 4.181 5.027 1.00 94.50 89 PHE A O 1
ATOM 694 N N . ASP A 1 90 ? 8.690 6.167 5.318 1.00 95.94 90 ASP A N 1
ATOM 695 C CA . ASP A 1 90 ? 8.067 6.473 6.605 1.00 95.94 90 ASP A CA 1
ATOM 696 C C . ASP A 1 90 ? 6.651 6.995 6.350 1.00 95.94 90 ASP A C 1
ATOM 698 O O . ASP A 1 90 ? 6.438 8.001 5.668 1.00 95.94 90 ASP A O 1
ATOM 702 N N . VAL A 1 91 ? 5.679 6.268 6.885 1.00 96.06 91 VAL A N 1
ATOM 703 C CA . VAL A 1 91 ? 4.252 6.555 6.756 1.00 96.06 91 VAL A CA 1
ATOM 704 C C . VAL A 1 91 ? 3.576 6.666 8.123 1.00 96.06 91 VAL A C 1
ATOM 706 O O . VAL A 1 91 ? 2.350 6.712 8.195 1.00 96.06 91 VAL A O 1
ATOM 709 N N . ALA A 1 92 ? 4.344 6.776 9.215 1.00 93.56 92 ALA A N 1
ATOM 710 C CA . ALA A 1 92 ? 3.827 6.818 10.587 1.00 93.56 92 ALA A CA 1
ATOM 711 C C . ALA A 1 92 ? 2.855 7.987 10.836 1.00 93.56 92 ALA A C 1
ATOM 713 O O . ALA A 1 92 ? 1.962 7.916 11.687 1.00 93.56 92 ALA A O 1
ATOM 714 N N . HIS A 1 93 ? 3.028 9.067 10.074 1.00 91.06 93 HIS A N 1
ATOM 715 C CA . HIS A 1 93 ? 2.233 10.289 10.163 1.00 91.06 93 HIS A CA 1
ATOM 716 C C . HIS A 1 93 ? 1.052 10.315 9.187 1.00 91.06 93 HIS A C 1
ATOM 718 O O . HIS A 1 93 ? 0.205 11.204 9.278 1.00 91.06 93 HIS A O 1
ATOM 724 N N . VAL A 1 94 ? 0.959 9.345 8.273 1.00 89.69 94 VAL A N 1
ATOM 725 C CA . VAL A 1 94 ? -0.176 9.240 7.358 1.00 89.69 94 VAL A CA 1
ATOM 726 C C . VAL A 1 94 ? -1.354 8.672 8.132 1.00 89.69 94 VAL A C 1
ATOM 728 O O . VAL A 1 94 ? -1.311 7.551 8.636 1.00 89.69 94 VAL A O 1
ATOM 731 N N . ARG A 1 95 ? -2.425 9.457 8.240 1.00 83.88 95 ARG A N 1
ATOM 732 C CA . ARG A 1 95 ? -3.636 9.061 8.958 1.00 83.88 95 ARG A CA 1
ATOM 733 C C . ARG A 1 95 ? -4.859 9.349 8.116 1.00 83.88 95 ARG A C 1
ATOM 735 O O . ARG A 1 95 ? -4.960 10.388 7.466 1.00 83.88 95 ARG A O 1
ATOM 742 N N . ALA A 1 96 ? -5.808 8.425 8.155 1.00 79.94 96 ALA A N 1
ATOM 743 C CA . ALA A 1 96 ? -7.129 8.688 7.620 1.00 79.94 96 ALA A CA 1
ATOM 744 C C . ALA A 1 96 ? -7.827 9.787 8.448 1.00 79.94 96 ALA A C 1
ATOM 746 O O . ALA A 1 96 ? -7.665 9.815 9.672 1.00 79.94 96 ALA A O 1
ATOM 747 N N . PRO A 1 97 ? -8.657 10.636 7.821 1.00 75.56 97 PRO A N 1
ATOM 748 C CA . PRO A 1 97 ? -9.525 11.557 8.540 1.00 75.56 97 PRO A CA 1
ATOM 749 C C . PRO A 1 97 ? -10.389 10.831 9.585 1.00 75.56 97 PRO A C 1
ATOM 751 O O . PRO A 1 97 ? -10.806 9.676 9.389 1.00 75.56 97 PRO A O 1
ATOM 754 N N . ALA A 1 98 ? -10.668 11.522 10.695 1.00 69.25 98 ALA A N 1
ATOM 755 C CA . ALA A 1 98 ? -11.589 11.044 11.721 1.00 69.25 98 ALA A CA 1
ATOM 756 C C . ALA A 1 98 ? -12.968 10.742 11.105 1.00 69.25 98 ALA A C 1
ATOM 758 O O . ALA A 1 98 ? -13.403 11.403 10.161 1.00 69.25 98 ALA A O 1
ATOM 759 N N . ALA A 1 99 ? -13.637 9.703 11.610 1.00 58.66 99 ALA A N 1
ATOM 760 C CA . ALA A 1 99 ? -14.945 9.298 11.105 1.00 58.66 99 ALA A CA 1
ATOM 761 C C . ALA A 1 99 ? -15.962 10.437 11.312 1.00 58.66 99 ALA A C 1
ATOM 763 O O . ALA A 1 99 ? -16.149 10.909 12.429 1.00 58.66 99 ALA A O 1
ATOM 764 N N . GLY A 1 100 ? -16.578 10.886 10.218 1.00 55.47 100 GLY A N 1
ATOM 765 C CA . GLY A 1 100 ? -17.469 12.052 10.168 1.00 55.47 100 GLY A CA 1
ATOM 766 C C . GLY A 1 100 ? -17.893 12.407 8.738 1.00 55.47 100 GLY A C 1
ATOM 767 O O . GLY A 1 100 ? -18.979 12.936 8.522 1.00 55.47 100 GLY A O 1
ATOM 768 N N . ALA A 1 101 ? -17.092 12.028 7.737 1.00 51.62 101 ALA A N 1
ATOM 769 C CA . ALA A 1 101 ? -17.529 11.992 6.346 1.00 51.62 101 ALA A CA 1
ATOM 770 C C . ALA A 1 101 ? -18.360 10.722 6.105 1.00 51.62 101 ALA A C 1
ATOM 772 O O . ALA A 1 101 ? -17.870 9.606 6.295 1.00 51.62 101 ALA A O 1
ATOM 773 N N . LYS A 1 102 ? -19.633 10.904 5.738 1.00 46.38 102 LYS A N 1
ATOM 774 C CA . LYS A 1 102 ? -20.570 9.826 5.402 1.00 46.38 102 LYS A CA 1
ATOM 775 C C . LYS A 1 102 ? -19.919 8.879 4.373 1.00 46.38 102 LYS A C 1
ATOM 777 O O . LYS A 1 102 ? -19.416 9.383 3.365 1.00 46.38 102 LYS A O 1
ATOM 782 N N . PRO A 1 103 ? -19.920 7.547 4.587 1.00 46.53 103 PRO A N 1
ATOM 783 C CA . PRO A 1 103 ? -19.493 6.606 3.557 1.00 46.53 103 PRO A CA 1
ATOM 784 C C . PRO A 1 103 ? -20.303 6.865 2.288 1.00 46.53 103 PRO A C 1
ATOM 786 O O . PRO A 1 103 ? -21.508 7.098 2.365 1.00 46.53 103 PRO A O 1
ATOM 789 N N . LEU A 1 104 ? -19.651 6.874 1.128 1.00 54.69 104 LEU A N 1
ATOM 790 C CA . LEU A 1 104 ? -20.383 6.966 -0.126 1.00 54.69 104 LEU A CA 1
ATOM 791 C C . LEU A 1 104 ? -21.145 5.654 -0.311 1.00 54.69 104 LEU A C 1
ATOM 793 O O . LEU A 1 104 ? -20.549 4.593 -0.483 1.00 54.69 104 LEU A O 1
ATOM 797 N N . ASP A 1 105 ? -22.466 5.750 -0.216 1.00 47.81 105 ASP A N 1
ATOM 798 C CA . ASP A 1 105 ? -23.404 4.686 -0.536 1.00 47.81 105 ASP A CA 1
ATOM 799 C C . ASP A 1 105 ? -23.130 4.281 -1.998 1.00 47.81 105 ASP A C 1
ATOM 801 O O . ASP A 1 105 ? -23.444 5.033 -2.921 1.00 47.81 105 ASP A O 1
ATOM 805 N N . GLY A 1 106 ? -22.452 3.148 -2.207 1.00 46.06 106 GLY A N 1
ATOM 806 C CA . GLY A 1 106 ? -22.130 2.642 -3.540 1.00 46.06 106 GLY A CA 1
ATOM 807 C C . GLY A 1 106 ? -23.409 2.425 -4.347 1.00 46.06 106 GLY A C 1
ATOM 808 O O . GLY A 1 106 ? -24.217 1.563 -3.997 1.00 46.06 106 GLY A O 1
ATOM 809 N N . ARG A 1 107 ? -23.588 3.234 -5.392 1.00 37.34 107 ARG A N 1
ATOM 810 C CA . ARG A 1 107 ? -24.532 3.034 -6.491 1.00 37.34 107 ARG A CA 1
ATOM 811 C C . ARG A 1 107 ? -23.757 3.055 -7.793 1.00 37.34 107 ARG A C 1
ATOM 813 O O . ARG A 1 107 ? -22.831 3.893 -7.887 1.00 37.34 107 ARG A O 1
#